Protein AF-T1IBX6-F1 (afdb_monomer_lite)

Radius of gyration: 20.31 Å; chains: 1; bounding box: 29×35×82 Å

Sequence (149 aa):
MRNIVPNFVLLLQSNVPNMRATICQGLAKLLLASHINSPLVLANLILIWFSPITEKEPLVRQPLGVFFSIFSRKRPGASEIIVNAVVPALKGLDEMSEDEMYFDINPGSVAKLLVSLIRHDIAETPTERFRTCSTHVKDDVPILNDPIV

InterPro domains:
  IPR016024 Armadillo-type fold [SSF48371] (3-93)
  IPR025977 Nuclear condensin complex subunit 3, C-terminal domain [PF12719] (4-134)
  IPR027165 Condensin complex subunit 3 [PTHR14418] (11-124)

Secondary structure (DSSP, 8-state):
----HHHHHHGGG-S-HHHHHHHHHHHHHHHHTTS---HHHHHHHHHHHH-GGGTT-HHHHHHHHHHHHHHHHHSTTHHHHHHHHHHHHHHHHHS--TTSTTTT--HHHHHHHHHHHHHHHHS--TTTTTGGG-SS-------------

Organism: Rhodnius prolixus (NCBI:txid13249)

Foldseek 3Di:
DPDCVVVLLVQCQPPDLVSVLVSLLVLLVCLLVVVDLALLSVLSLLLSLQFPVCPPPCSSNVSSVVSLVCRLPRHPPSLVSLVVNLVNNVVVQVPDDCPGRRNPGDVVVSVVSSVVSNVVNVVDDPPPVPPVVPPPDDDDDDDPDDDDD

pLDDT: mean 79.59, std 18.47, range [38.22, 95.81]

Structure (mmCIF, N/CA/C/O backbone):
data_AF-T1IBX6-F1
#
_entry.id   AF-T1IBX6-F1
#
loop_
_atom_site.group_PDB
_atom_site.id
_atom_site.type_symbol
_atom_site.label_atom_id
_atom_site.label_alt_id
_atom_site.label_comp_id
_atom_site.label_asym_id
_atom_site.label_entity_id
_atom_site.label_seq_id
_atom_site.pdbx_PDB_ins_code
_atom_site.Cartn_x
_atom_site.Cartn_y
_atom_site.Cartn_z
_atom_site.occupancy
_atom_site.B_iso_or_equiv
_atom_site.auth_seq_id
_atom_site.auth_comp_id
_atom_site.auth_asym_id
_atom_site.auth_atom_id
_atom_site.pdbx_PDB_model_num
ATOM 1 N N . MET A 1 1 ? -13.224 19.372 -6.505 1.00 44.69 1 MET A N 1
ATOM 2 C CA . MET A 1 1 ? -11.745 19.348 -6.414 1.00 44.69 1 MET A CA 1
ATOM 3 C C . MET A 1 1 ? -11.265 18.100 -7.138 1.00 44.69 1 MET A C 1
ATOM 5 O O . MET A 1 1 ? -11.809 17.038 -6.868 1.00 44.69 1 MET A O 1
ATOM 9 N N . ARG A 1 2 ? -10.363 18.209 -8.123 1.00 51.22 2 ARG A N 1
ATOM 10 C CA . ARG A 1 2 ? -9.871 17.036 -8.872 1.00 51.22 2 ARG A CA 1
ATOM 11 C C . ARG A 1 2 ? -9.154 16.090 -7.900 1.00 51.22 2 ARG A C 1
ATOM 13 O O . ARG A 1 2 ? -8.221 16.515 -7.226 1.00 51.22 2 ARG A O 1
ATOM 20 N N . ASN A 1 3 ? -9.598 14.834 -7.814 1.00 66.81 3 ASN A N 1
ATOM 21 C CA . ASN A 1 3 ? -8.914 13.797 -7.042 1.00 66.81 3 ASN A CA 1
ATOM 22 C C . ASN A 1 3 ? -7.538 13.550 -7.675 1.00 66.81 3 ASN A C 1
ATOM 24 O O . ASN A 1 3 ? -7.440 12.972 -8.753 1.00 66.81 3 ASN A O 1
ATOM 28 N N . ILE A 1 4 ? -6.475 14.028 -7.027 1.00 82.31 4 ILE A N 1
ATOM 29 C CA . ILE A 1 4 ? -5.094 13.856 -7.503 1.00 82.31 4 ILE A CA 1
ATOM 30 C C . ILE A 1 4 ? -4.543 12.461 -7.177 1.00 82.31 4 ILE A C 1
ATOM 32 O O . ILE A 1 4 ? -3.660 11.965 -7.866 1.00 82.31 4 ILE A O 1
ATOM 36 N N . VAL A 1 5 ? -5.115 11.799 -6.166 1.00 80.94 5 VAL A N 1
ATOM 37 C CA . VAL A 1 5 ? -4.670 10.494 -5.656 1.00 80.94 5 VAL A CA 1
ATOM 38 C C . VAL A 1 5 ? -4.598 9.414 -6.747 1.00 80.94 5 VAL A C 1
ATOM 40 O O . VAL A 1 5 ? -3.553 8.775 -6.839 1.00 80.94 5 VAL A O 1
ATOM 43 N N . PRO A 1 6 ? -5.603 9.237 -7.630 1.00 83.25 6 PRO A N 1
ATOM 44 C CA . PRO A 1 6 ? -5.510 8.266 -8.720 1.00 83.25 6 PRO A CA 1
ATOM 45 C C . PRO A 1 6 ? -4.342 8.532 -9.678 1.00 83.25 6 PRO A C 1
ATOM 47 O O . PRO A 1 6 ? -3.694 7.590 -10.114 1.00 83.25 6 PRO A O 1
ATOM 50 N N . ASN A 1 7 ? -4.007 9.800 -9.951 1.00 84.38 7 ASN A N 1
ATOM 51 C CA . ASN A 1 7 ? -2.863 10.134 -10.809 1.00 84.38 7 ASN A CA 1
ATOM 52 C C . ASN A 1 7 ? -1.539 9.694 -10.176 1.00 84.38 7 ASN A C 1
ATOM 54 O O . ASN A 1 7 ? -0.664 9.184 -10.866 1.00 84.38 7 ASN A O 1
ATOM 58 N N . PHE A 1 8 ? -1.397 9.841 -8.855 1.00 85.50 8 PHE A N 1
ATOM 59 C CA . PHE A 1 8 ? -0.214 9.341 -8.155 1.00 85.50 8 PHE A CA 1
ATOM 60 C C . PHE A 1 8 ? -0.142 7.814 -8.137 1.00 85.50 8 PHE A C 1
ATOM 62 O O . PHE A 1 8 ? 0.954 7.270 -8.219 1.00 85.50 8 PHE A O 1
ATOM 69 N N . VAL A 1 9 ? -1.282 7.122 -8.070 1.00 85.25 9 VAL A N 1
ATOM 70 C CA . VAL A 1 9 ? -1.315 5.656 -8.170 1.00 85.25 9 VAL A CA 1
ATOM 71 C C . VAL A 1 9 ? -0.821 5.194 -9.545 1.00 85.25 9 VAL A C 1
ATOM 73 O O . VAL A 1 9 ? -0.000 4.286 -9.600 1.00 85.25 9 VAL A O 1
ATOM 76 N N . LEU A 1 10 ? -1.197 5.872 -10.636 1.00 85.75 10 LEU A N 1
ATOM 77 C CA . LEU A 1 10 ? -0.672 5.569 -11.979 1.00 85.75 10 LEU A CA 1
ATOM 78 C C . LEU A 1 10 ? 0.857 5.719 -12.060 1.00 85.75 10 LEU A C 1
ATOM 80 O O . LEU A 1 10 ? 1.535 4.934 -12.718 1.00 85.75 10 LEU A O 1
ATOM 84 N N . LEU A 1 11 ? 1.430 6.691 -11.346 1.00 87.25 11 LEU A N 1
ATOM 85 C CA . LEU A 1 11 ? 2.882 6.888 -11.315 1.00 87.25 11 LEU A CA 1
ATOM 86 C C . LEU A 1 11 ? 3.638 5.779 -10.561 1.00 87.25 11 LEU A C 1
ATOM 88 O O . LEU A 1 11 ? 4.857 5.686 -10.710 1.00 87.25 11 LEU A O 1
ATOM 92 N N . LEU A 1 12 ? 2.959 4.912 -9.798 1.00 86.25 12 LEU A N 1
ATOM 93 C CA . LEU A 1 12 ? 3.589 3.721 -9.210 1.00 86.25 12 LEU A CA 1
ATOM 94 C C . LEU A 1 12 ? 4.034 2.720 -10.286 1.00 86.25 12 LEU A C 1
ATOM 96 O O . LEU A 1 12 ? 5.032 2.031 -10.090 1.00 86.25 12 LEU A O 1
ATOM 100 N N . GLN A 1 13 ? 3.357 2.701 -11.436 1.00 83.31 13 GLN A N 1
ATOM 101 C CA . GLN A 1 13 ? 3.686 1.863 -12.596 1.00 83.31 13 GLN A CA 1
ATOM 102 C C . GLN A 1 13 ? 4.691 2.535 -13.551 1.00 83.31 13 GLN A C 1
ATOM 104 O O . GLN A 1 13 ? 4.950 2.047 -14.646 1.00 83.31 13 GLN A O 1
ATOM 109 N N . SER A 1 14 ? 5.274 3.673 -13.160 1.00 86.25 14 SER A N 1
ATOM 110 C CA . SER A 1 14 ? 6.287 4.381 -13.949 1.00 86.25 14 SER A CA 1
ATOM 111 C C . SER A 1 14 ? 7.476 3.484 -14.289 1.00 86.25 14 SER A C 1
ATOM 113 O O . SER A 1 14 ? 8.052 2.891 -13.387 1.00 86.25 14 SER A O 1
ATOM 115 N N . ASN A 1 15 ? 7.957 3.511 -15.535 1.00 83.88 15 ASN A N 1
ATOM 116 C CA . ASN A 1 15 ? 9.186 2.815 -15.953 1.00 83.88 15 ASN A CA 1
ATOM 117 C C . ASN A 1 15 ? 10.482 3.439 -15.405 1.00 83.88 15 ASN A C 1
ATOM 119 O O . ASN A 1 15 ? 11.552 2.855 -15.547 1.00 83.88 15 ASN A O 1
ATOM 123 N N . VAL A 1 16 ? 10.408 4.614 -14.773 1.00 89.50 16 VAL A N 1
ATOM 124 C CA . VAL A 1 16 ? 11.554 5.298 -14.158 1.00 89.50 16 VAL A CA 1
ATOM 125 C C . VAL A 1 16 ? 11.653 4.911 -12.671 1.00 89.50 16 VAL A C 1
ATOM 127 O O . VAL A 1 16 ? 10.808 5.367 -11.889 1.00 89.50 16 VAL A O 1
ATOM 130 N N . PRO A 1 17 ? 12.680 4.142 -12.242 1.00 89.12 17 PRO A N 1
ATOM 131 C CA . PRO A 1 17 ? 12.813 3.647 -10.865 1.00 89.12 17 PRO A CA 1
ATOM 132 C C . PRO A 1 17 ? 12.813 4.744 -9.802 1.00 89.12 17 PRO A C 1
ATOM 134 O O . PRO A 1 17 ? 12.113 4.648 -8.797 1.00 89.12 17 PRO A O 1
ATOM 137 N N . ASN A 1 18 ? 13.549 5.834 -10.043 1.00 90.81 18 ASN A N 1
ATOM 138 C CA . ASN A 1 18 ? 13.629 6.951 -9.101 1.00 90.81 18 ASN A CA 1
ATOM 139 C C . ASN A 1 18 ? 12.263 7.614 -8.891 1.00 90.81 18 ASN A C 1
ATOM 141 O O . ASN A 1 18 ? 11.885 7.885 -7.757 1.00 90.81 18 ASN A O 1
ATOM 145 N N . MET A 1 19 ? 11.495 7.818 -9.968 1.00 92.44 19 MET A N 1
ATOM 146 C CA . MET A 1 19 ? 10.151 8.393 -9.880 1.00 92.44 19 MET A CA 1
ATOM 147 C C . MET A 1 19 ? 9.214 7.471 -9.100 1.00 92.44 19 MET A C 1
ATOM 149 O O . MET A 1 19 ? 8.552 7.918 -8.164 1.00 92.44 19 MET A O 1
ATOM 153 N N . ARG A 1 20 ? 9.220 6.173 -9.423 1.00 92.25 20 ARG A N 1
ATOM 154 C CA . ARG A 1 20 ? 8.449 5.158 -8.700 1.00 92.25 20 ARG A CA 1
ATOM 155 C C . ARG A 1 20 ? 8.789 5.154 -7.207 1.00 92.25 20 ARG A C 1
ATOM 157 O O . ARG A 1 20 ? 7.881 5.206 -6.380 1.00 92.25 20 ARG A O 1
ATOM 164 N N . ALA A 1 21 ? 10.074 5.170 -6.852 1.00 93.88 21 ALA A N 1
ATOM 165 C CA . ALA A 1 21 ? 10.524 5.218 -5.463 1.00 93.88 21 ALA A CA 1
ATOM 166 C C . ALA A 1 21 ? 10.062 6.493 -4.741 1.00 93.88 21 ALA A C 1
ATOM 168 O O . ALA A 1 21 ? 9.520 6.410 -3.637 1.00 93.88 21 ALA A O 1
ATOM 169 N N . THR A 1 22 ? 10.213 7.665 -5.364 1.00 95.12 22 THR A N 1
ATOM 170 C CA . THR A 1 22 ? 9.762 8.939 -4.787 1.00 95.12 22 THR A CA 1
ATOM 171 C C . THR A 1 22 ? 8.255 8.948 -4.540 1.00 95.12 22 THR A C 1
ATOM 173 O O . THR A 1 22 ? 7.824 9.313 -3.445 1.00 95.12 22 THR A O 1
ATOM 176 N N . ILE A 1 23 ? 7.452 8.513 -5.515 1.00 94.38 23 ILE A N 1
ATOM 177 C CA . ILE A 1 23 ? 5.990 8.471 -5.380 1.00 94.38 23 ILE A CA 1
ATOM 178 C C . ILE A 1 23 ? 5.569 7.462 -4.316 1.00 94.38 23 ILE A C 1
ATOM 180 O O . ILE A 1 23 ? 4.766 7.791 -3.444 1.00 94.38 23 ILE A O 1
ATOM 184 N N . CYS A 1 24 ? 6.157 6.269 -4.329 1.00 94.69 24 CYS A N 1
ATOM 185 C CA . CYS A 1 24 ? 5.910 5.228 -3.341 1.00 94.69 24 CYS A CA 1
ATOM 186 C C . CYS A 1 24 ? 6.160 5.728 -1.909 1.00 94.69 24 CYS A C 1
ATOM 188 O O . CYS A 1 24 ? 5.293 5.626 -1.038 1.00 94.69 24 CYS A O 1
ATOM 190 N N . GLN A 1 25 ? 7.326 6.329 -1.666 1.00 95.44 25 GLN A N 1
ATOM 191 C CA . GLN A 1 25 ? 7.667 6.889 -0.359 1.00 95.44 25 GLN A CA 1
ATOM 192 C C . GLN A 1 25 ? 6.771 8.077 0.013 1.00 95.44 25 GLN A C 1
ATOM 194 O O . GLN A 1 25 ? 6.404 8.223 1.180 1.00 95.44 25 GLN A O 1
ATOM 199 N N . GLY A 1 26 ? 6.419 8.926 -0.955 1.00 95.19 26 GLY A N 1
ATOM 200 C CA . GLY A 1 26 ? 5.515 10.057 -0.754 1.00 95.19 26 GLY A CA 1
ATOM 201 C C . GLY A 1 26 ? 4.124 9.605 -0.314 1.00 95.19 26 GLY A C 1
ATOM 202 O O . GLY A 1 26 ? 3.627 10.065 0.712 1.00 95.19 26 GLY A O 1
ATOM 203 N N . LEU A 1 27 ? 3.529 8.648 -1.028 1.00 95.44 27 LEU A N 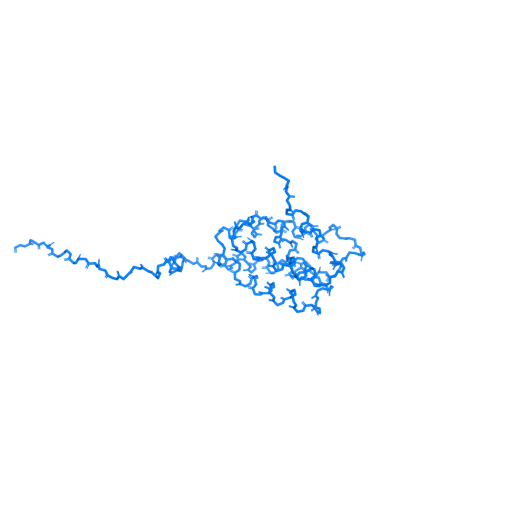1
ATOM 204 C CA . LEU A 1 27 ? 2.218 8.086 -0.700 1.00 95.44 27 LEU A CA 1
ATOM 205 C C . LEU A 1 27 ? 2.218 7.385 0.662 1.00 95.44 27 LEU A C 1
ATOM 207 O O . LEU A 1 27 ? 1.299 7.605 1.450 1.00 95.44 27 LEU A O 1
ATOM 211 N N . ALA A 1 28 ? 3.264 6.616 0.979 1.00 95.81 28 ALA A N 1
ATOM 212 C CA . ALA A 1 28 ? 3.413 5.981 2.289 1.00 95.81 28 ALA A CA 1
ATOM 213 C C . ALA A 1 28 ? 3.452 7.019 3.425 1.00 95.81 28 ALA A C 1
ATOM 215 O O . ALA A 1 28 ? 2.750 6.884 4.428 1.00 95.81 28 ALA A O 1
ATOM 216 N N . LYS A 1 29 ? 4.221 8.103 3.254 1.00 95.44 29 LYS A N 1
ATOM 217 C CA . LYS A 1 29 ? 4.295 9.198 4.235 1.00 95.44 29 LYS A CA 1
ATOM 218 C C . LYS A 1 29 ? 2.967 9.942 4.368 1.00 95.44 29 LYS A C 1
ATOM 220 O O . LYS A 1 29 ? 2.567 10.245 5.486 1.00 95.44 29 LYS A O 1
ATOM 225 N N . LEU A 1 30 ? 2.270 10.207 3.263 1.00 95.06 30 LEU A N 1
ATOM 226 C CA . LEU A 1 30 ? 0.969 10.886 3.274 1.00 95.06 30 LEU A CA 1
ATOM 227 C C . LEU A 1 30 ? -0.119 10.047 3.956 1.00 95.06 30 LEU A C 1
ATOM 229 O O . LEU A 1 30 ? -0.919 10.598 4.715 1.00 95.06 30 LEU A O 1
ATOM 233 N N . LEU A 1 31 ? -0.121 8.729 3.727 1.00 94.25 31 LEU A N 1
ATOM 234 C CA . LEU A 1 31 ? -0.980 7.785 4.444 1.00 94.25 31 LEU A CA 1
ATOM 235 C C . LEU A 1 31 ? -0.662 7.778 5.940 1.00 94.25 31 LEU A C 1
ATOM 237 O O . LEU A 1 31 ? -1.574 7.894 6.754 1.00 94.25 31 LEU A O 1
ATOM 241 N N . LEU A 1 32 ? 0.621 7.679 6.306 1.00 93.69 32 LEU A N 1
ATOM 242 C CA . LEU A 1 32 ? 1.066 7.646 7.703 1.00 93.69 32 LEU A CA 1
ATOM 243 C C . LEU A 1 32 ? 0.741 8.950 8.449 1.00 93.69 32 LEU A C 1
ATOM 245 O O . LEU A 1 32 ? 0.337 8.913 9.608 1.00 93.69 32 LEU A O 1
ATOM 249 N N . ALA A 1 33 ? 0.875 10.093 7.775 1.00 93.12 33 ALA A N 1
ATOM 250 C CA . ALA A 1 33 ? 0.582 11.419 8.312 1.00 93.12 33 ALA A CA 1
ATOM 251 C C . ALA A 1 33 ? -0.915 11.775 8.301 1.00 93.12 33 ALA A C 1
ATOM 253 O O . ALA A 1 33 ? -1.279 12.861 8.739 1.00 93.12 33 ALA A O 1
ATOM 254 N N . SER A 1 34 ? -1.803 10.878 7.856 1.00 91.62 34 SER A N 1
ATOM 255 C CA . SER A 1 34 ? -3.260 11.105 7.827 1.00 91.62 34 SER A CA 1
ATOM 256 C C . SER A 1 34 ? -3.752 12.137 6.807 1.00 91.62 34 SER A C 1
ATOM 258 O O . SER A 1 34 ? -4.913 12.536 6.859 1.00 91.62 34 SER A O 1
ATOM 260 N N . HIS A 1 35 ? -2.905 12.553 5.862 1.00 91.69 35 HIS A N 1
ATOM 261 C CA . HIS A 1 35 ? -3.286 13.494 4.802 1.00 91.69 35 HIS A CA 1
ATOM 262 C C . HIS A 1 35 ? -4.059 12.822 3.660 1.00 91.69 35 HIS A C 1
ATOM 264 O O . HIS A 1 35 ? -4.808 13.488 2.947 1.00 91.69 35 HIS A O 1
ATOM 270 N N . ILE A 1 36 ? -3.888 11.509 3.481 1.00 91.69 36 ILE A N 1
ATOM 271 C CA . ILE A 1 36 ? -4.660 10.691 2.542 1.00 91.69 36 ILE A CA 1
ATOM 272 C C . ILE A 1 36 ? -5.215 9.493 3.310 1.00 91.69 36 ILE A C 1
ATOM 274 O O . ILE A 1 36 ? -4.469 8.815 4.006 1.00 91.69 36 ILE A O 1
ATOM 278 N N . ASN A 1 37 ? -6.507 9.205 3.137 1.00 91.31 37 ASN A N 1
ATOM 279 C CA . ASN A 1 37 ? -7.205 8.075 3.764 1.00 91.31 37 ASN A CA 1
ATOM 280 C C . ASN A 1 37 ? -7.775 7.154 2.687 1.00 91.31 37 ASN A C 1
ATOM 282 O O . ASN A 1 37 ? -8.984 6.997 2.561 1.00 91.31 37 ASN A O 1
ATOM 286 N N . SER A 1 38 ? -6.899 6.621 1.835 1.00 92.25 38 SER A N 1
ATOM 287 C CA . SER A 1 38 ? -7.309 5.815 0.687 1.00 92.25 38 SER A CA 1
ATOM 288 C C . SER A 1 38 ? -6.873 4.360 0.865 1.00 92.25 38 SER A C 1
ATOM 290 O O . SER A 1 38 ? -5.676 4.074 0.761 1.00 92.25 38 SER A O 1
ATOM 292 N N . PRO A 1 39 ? -7.824 3.429 1.071 1.00 93.12 39 PRO A N 1
ATOM 293 C CA . PRO A 1 39 ? -7.535 1.997 1.086 1.00 93.12 39 PRO A CA 1
ATOM 294 C C . PRO A 1 39 ? -6.942 1.512 -0.241 1.00 93.12 39 PRO A C 1
ATOM 296 O O . PRO A 1 39 ? -6.076 0.644 -0.257 1.00 93.12 39 PRO A O 1
ATOM 299 N N . LEU A 1 40 ? -7.340 2.137 -1.356 1.00 91.62 40 LEU A N 1
ATOM 300 C CA . LEU A 1 40 ? -6.803 1.844 -2.683 1.00 91.62 40 LEU A CA 1
ATOM 301 C C . LEU A 1 40 ? -5.305 2.155 -2.776 1.00 91.62 40 LEU A C 1
ATOM 303 O O . LEU A 1 40 ? -4.551 1.375 -3.352 1.00 91.62 40 LEU A O 1
ATOM 307 N N . VAL A 1 41 ? -4.854 3.270 -2.193 1.00 93.62 41 VAL A N 1
ATOM 308 C CA . VAL A 1 41 ? -3.421 3.598 -2.155 1.00 93.62 41 VAL A CA 1
ATOM 309 C C . VAL A 1 41 ? -2.665 2.554 -1.341 1.00 93.62 41 VAL A C 1
ATOM 311 O O . VAL A 1 41 ? -1.635 2.073 -1.800 1.00 93.62 41 VAL A O 1
ATOM 314 N N . LEU A 1 42 ? -3.184 2.160 -0.173 1.00 94.69 42 LEU A N 1
ATOM 315 C CA . LEU A 1 42 ? -2.552 1.124 0.645 1.00 94.69 42 LEU A CA 1
ATOM 316 C C . LEU A 1 42 ? -2.457 -0.211 -0.109 1.00 94.69 42 LEU A C 1
ATOM 318 O O . LEU A 1 42 ? -1.389 -0.818 -0.121 1.00 94.69 42 LEU A O 1
ATOM 322 N N . ALA A 1 43 ? -3.532 -0.630 -0.779 1.00 93.50 43 ALA A N 1
ATOM 323 C CA . ALA A 1 43 ? -3.543 -1.833 -1.607 1.00 93.50 43 ALA A CA 1
ATOM 324 C C . ALA A 1 43 ? -2.450 -1.786 -2.688 1.00 93.50 43 ALA A C 1
ATOM 326 O O . ALA A 1 43 ? -1.636 -2.700 -2.780 1.00 93.50 43 ALA A O 1
ATOM 327 N N . ASN A 1 44 ? -2.351 -0.684 -3.435 1.00 92.56 44 ASN A N 1
ATOM 328 C CA . ASN A 1 44 ? -1.322 -0.517 -4.466 1.00 92.56 44 ASN A CA 1
ATOM 329 C C . ASN A 1 44 ? 0.104 -0.499 -3.891 1.00 92.56 44 ASN A C 1
ATOM 331 O O . AS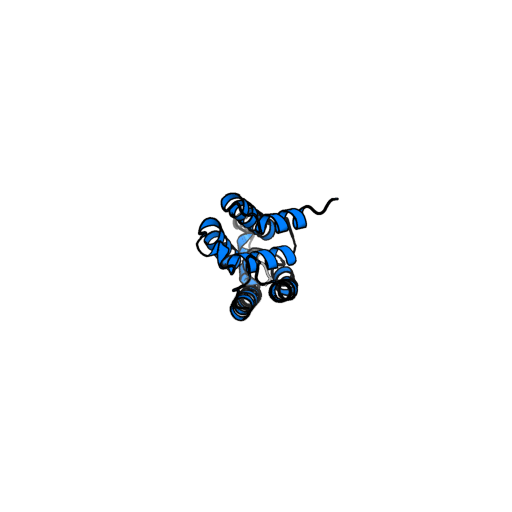N A 1 44 ? 1.011 -1.064 -4.500 1.00 92.56 44 ASN A O 1
ATOM 335 N N . LEU A 1 45 ? 0.312 0.098 -2.709 1.00 94.75 45 LEU A N 1
ATOM 336 C CA . LEU A 1 45 ? 1.602 0.054 -2.010 1.00 94.75 45 LEU A CA 1
ATOM 337 C C . LEU A 1 45 ? 1.977 -1.368 -1.561 1.00 94.75 45 LEU A C 1
ATOM 339 O O . LEU A 1 45 ? 3.153 -1.721 -1.555 1.00 94.75 45 LEU A O 1
ATOM 343 N N . ILE A 1 46 ? 1.002 -2.198 -1.193 1.00 93.94 46 ILE A N 1
ATOM 344 C CA . ILE A 1 46 ? 1.250 -3.609 -0.870 1.00 93.94 46 ILE A CA 1
ATOM 345 C C . ILE A 1 46 ? 1.634 -4.376 -2.140 1.00 93.94 46 ILE A C 1
ATOM 347 O O . ILE A 1 46 ? 2.639 -5.084 -2.146 1.00 93.94 46 ILE A O 1
ATOM 351 N N . LEU A 1 47 ? 0.888 -4.191 -3.231 1.00 91.81 47 LEU A N 1
ATOM 352 C CA . LEU A 1 47 ? 1.149 -4.872 -4.503 1.00 91.81 47 LEU A CA 1
ATOM 353 C C . LEU A 1 47 ? 2.526 -4.513 -5.074 1.00 91.81 47 LEU A C 1
ATOM 355 O O . LEU A 1 47 ? 3.303 -5.398 -5.426 1.00 91.81 47 LEU A O 1
ATOM 359 N N . ILE A 1 48 ? 2.893 -3.230 -5.085 1.00 91.88 48 ILE A N 1
ATOM 360 C CA . ILE A 1 48 ? 4.227 -2.802 -5.532 1.00 91.88 48 ILE A CA 1
ATOM 361 C C . ILE A 1 48 ? 5.348 -3.320 -4.627 1.00 91.88 48 ILE A C 1
ATOM 363 O O . ILE A 1 48 ? 6.458 -3.522 -5.108 1.00 91.88 48 ILE A O 1
ATOM 367 N N . TRP A 1 49 ? 5.084 -3.565 -3.341 1.00 93.31 49 TRP A N 1
ATOM 368 C CA . TRP A 1 49 ? 6.074 -4.152 -2.440 1.00 93.31 49 TRP A CA 1
ATOM 369 C C . TRP A 1 49 ? 6.308 -5.636 -2.701 1.00 93.31 49 TRP A C 1
ATOM 371 O O . TRP A 1 49 ? 7.417 -6.109 -2.484 1.00 93.31 49 TRP A O 1
ATOM 381 N N . PHE A 1 50 ? 5.295 -6.366 -3.165 1.00 91.50 50 PHE A N 1
ATOM 382 C CA . PHE A 1 50 ? 5.447 -7.769 -3.548 1.00 91.50 50 PHE A CA 1
ATOM 383 C C . PHE A 1 50 ? 5.889 -7.961 -5.003 1.00 91.50 50 PHE A C 1
ATOM 385 O O . PHE A 1 50 ? 6.425 -9.017 -5.320 1.00 91.50 50 PHE A O 1
ATOM 392 N N . SER A 1 51 ? 5.720 -6.950 -5.859 1.00 89.25 51 SER A N 1
ATOM 393 C CA . SER A 1 51 ? 6.079 -7.002 -7.281 1.00 89.25 51 SER A CA 1
ATOM 394 C C . SER A 1 51 ? 7.529 -7.458 -7.520 1.00 89.25 51 SER A C 1
ATOM 396 O O . SER A 1 51 ? 8.451 -6.915 -6.894 1.00 89.25 51 SER A O 1
ATOM 398 N N . PRO A 1 52 ? 7.769 -8.381 -8.472 1.00 87.12 52 PRO A N 1
ATOM 399 C CA . PRO A 1 52 ? 9.121 -8.809 -8.839 1.00 87.12 52 PRO A CA 1
ATOM 400 C C . PRO A 1 52 ? 9.957 -7.660 -9.423 1.00 87.12 52 PRO A C 1
ATOM 402 O O . PRO A 1 52 ? 11.165 -7.597 -9.204 1.00 87.12 52 PRO A O 1
ATOM 405 N N . ILE A 1 53 ? 9.325 -6.683 -10.088 1.00 86.75 53 ILE A N 1
ATOM 406 C CA . ILE A 1 53 ? 10.023 -5.525 -10.673 1.00 86.75 53 ILE A CA 1
ATOM 407 C C . ILE A 1 53 ? 10.738 -4.704 -9.596 1.00 86.75 53 ILE A C 1
ATOM 409 O O . ILE A 1 53 ? 11.842 -4.208 -9.818 1.00 86.75 53 ILE A O 1
ATOM 413 N N . THR A 1 54 ? 10.140 -4.580 -8.410 1.00 89.44 54 THR A N 1
ATOM 414 C CA . THR A 1 54 ? 10.719 -3.792 -7.315 1.00 89.44 54 THR A CA 1
ATOM 415 C C . THR A 1 54 ? 11.617 -4.606 -6.394 1.00 89.44 54 THR A C 1
ATOM 417 O O . THR A 1 54 ? 12.181 -4.045 -5.458 1.00 89.44 54 THR A O 1
ATOM 420 N N . GLU A 1 55 ? 11.773 -5.914 -6.616 1.00 87.00 55 GLU A N 1
ATOM 421 C CA . GLU A 1 55 ? 12.553 -6.792 -5.734 1.00 87.00 55 GLU A CA 1
ATOM 422 C C . GLU A 1 55 ? 13.994 -6.310 -5.554 1.00 87.00 55 GLU A C 1
ATOM 424 O O . GLU A 1 55 ? 14.520 -6.289 -4.441 1.00 87.00 55 GLU A O 1
ATOM 429 N N . LYS A 1 56 ? 14.598 -5.827 -6.641 1.00 87.06 56 LYS A N 1
ATOM 430 C CA . LYS A 1 56 ? 15.973 -5.310 -6.663 1.00 87.06 56 LYS A CA 1
ATOM 431 C C . LYS A 1 56 ? 16.059 -3.809 -6.374 1.00 87.06 56 LYS A C 1
ATOM 433 O O . LYS A 1 56 ? 17.128 -3.221 -6.512 1.00 87.06 56 LYS A O 1
ATOM 438 N N . GLU A 1 57 ? 14.955 -3.179 -5.970 1.00 91.94 57 GLU A N 1
ATOM 439 C CA . GLU A 1 57 ? 14.866 -1.737 -5.733 1.00 91.94 57 GLU A CA 1
ATOM 440 C C . GLU A 1 57 ? 14.820 -1.425 -4.232 1.00 91.94 57 GLU A C 1
ATOM 442 O O . GLU A 1 57 ? 13.737 -1.285 -3.648 1.00 91.94 57 GLU A O 1
ATOM 447 N N . PRO A 1 58 ? 15.981 -1.258 -3.565 1.00 92.94 58 PRO A N 1
ATOM 448 C CA . PRO A 1 58 ? 16.020 -1.019 -2.122 1.00 92.94 58 PRO A CA 1
ATOM 449 C C . PRO A 1 58 ? 15.284 0.265 -1.722 1.00 92.94 58 PRO A C 1
ATOM 451 O O . PRO A 1 58 ? 14.677 0.313 -0.654 1.00 92.94 58 PRO A O 1
ATOM 454 N N . LEU A 1 59 ? 15.259 1.269 -2.609 1.00 93.38 59 LEU A N 1
ATOM 455 C CA . LEU A 1 59 ? 14.553 2.541 -2.416 1.00 93.38 59 LEU A CA 1
ATOM 456 C C . LEU A 1 59 ? 13.022 2.399 -2.356 1.00 93.38 59 LEU A C 1
ATOM 458 O O . LEU A 1 59 ? 12.346 3.329 -1.914 1.00 93.38 59 LEU A O 1
ATOM 462 N N . VAL A 1 60 ? 12.474 1.257 -2.780 1.00 93.88 60 VAL A N 1
ATOM 463 C CA . VAL A 1 60 ? 11.056 0.901 -2.631 1.00 93.88 60 VAL A CA 1
ATOM 464 C C . VAL A 1 60 ? 10.890 -0.093 -1.484 1.00 93.88 60 VAL A C 1
ATOM 466 O O . VAL A 1 60 ? 10.111 0.147 -0.559 1.00 93.88 60 VAL A O 1
ATOM 469 N N . ARG A 1 61 ? 11.658 -1.191 -1.503 1.00 94.31 61 ARG A N 1
ATOM 470 C CA . ARG A 1 61 ? 11.483 -2.321 -0.576 1.00 94.31 61 ARG A CA 1
ATOM 471 C C . ARG A 1 61 ? 11.748 -1.958 0.882 1.00 94.31 61 ARG A C 1
ATOM 473 O O . ARG A 1 61 ? 10.946 -2.331 1.740 1.00 94.31 61 ARG A O 1
ATOM 480 N N . GLN A 1 62 ? 12.832 -1.232 1.170 1.00 95.00 62 GLN A N 1
ATOM 481 C CA . GLN A 1 62 ? 13.199 -0.908 2.552 1.00 95.00 62 GLN A CA 1
ATOM 482 C C . GLN A 1 62 ? 12.233 0.110 3.179 1.00 95.00 62 GLN A C 1
ATOM 484 O O . GLN A 1 62 ? 11.702 -0.183 4.253 1.00 95.00 62 GLN A O 1
ATOM 489 N N . PRO A 1 63 ? 11.918 1.259 2.538 1.00 95.50 63 PRO A N 1
ATOM 490 C CA . PRO A 1 63 ? 10.998 2.225 3.133 1.00 95.50 63 PRO A CA 1
ATOM 491 C C . PRO A 1 63 ? 9.586 1.670 3.310 1.00 95.50 63 PRO A C 1
ATOM 493 O O . PRO A 1 63 ? 8.952 1.959 4.322 1.00 95.50 63 PRO A O 1
ATOM 496 N N . LEU A 1 64 ? 9.099 0.852 2.369 1.00 95.81 64 LEU A N 1
ATOM 497 C CA . LEU A 1 64 ? 7.793 0.213 2.514 1.00 95.81 64 LEU A CA 1
ATOM 498 C C . LEU A 1 64 ? 7.770 -0.856 3.603 1.00 95.81 64 LEU A C 1
ATOM 500 O O . LEU A 1 64 ? 6.807 -0.912 4.360 1.00 95.81 64 LEU A O 1
ATOM 504 N N . GLY A 1 65 ? 8.831 -1.654 3.745 1.00 94.75 65 GLY A N 1
ATOM 505 C CA . GLY A 1 65 ? 8.933 -2.610 4.851 1.00 94.75 65 GLY A CA 1
ATOM 506 C C . GLY A 1 65 ? 8.861 -1.918 6.217 1.00 94.75 65 GLY A C 1
ATOM 507 O O . GLY A 1 65 ? 8.125 -2.354 7.102 1.00 94.75 65 GLY A O 1
ATOM 508 N N . VAL A 1 66 ? 9.559 -0.786 6.368 1.00 95.19 66 VAL A N 1
ATOM 509 C CA . VAL A 1 66 ? 9.470 0.052 7.576 1.00 95.19 66 VAL A CA 1
ATOM 510 C C . VAL A 1 66 ? 8.079 0.664 7.730 1.00 95.19 66 VAL A C 1
ATOM 512 O O . VAL A 1 66 ? 7.544 0.691 8.832 1.00 95.19 66 VAL A O 1
ATOM 515 N N . PHE A 1 67 ? 7.472 1.143 6.645 1.00 95.75 67 PHE A N 1
ATOM 516 C CA . PHE A 1 67 ? 6.113 1.678 6.674 1.00 95.75 67 PHE A CA 1
ATOM 517 C C . PHE A 1 67 ? 5.105 0.632 7.163 1.00 95.75 67 PHE A C 1
ATOM 519 O O . PHE A 1 67 ? 4.372 0.909 8.109 1.00 95.75 67 PHE A O 1
ATOM 526 N N . PHE A 1 68 ? 5.098 -0.577 6.598 1.00 94.81 68 PHE A N 1
ATOM 527 C CA . PHE A 1 68 ? 4.163 -1.628 7.000 1.00 94.81 68 PHE A CA 1
ATOM 528 C C . PHE A 1 68 ? 4.359 -2.064 8.454 1.00 94.81 68 PHE A C 1
ATOM 530 O O . PHE A 1 68 ? 3.373 -2.310 9.141 1.00 94.81 68 PHE A O 1
ATOM 537 N N . SER A 1 69 ? 5.593 -2.083 8.968 1.00 92.44 69 SER A N 1
ATOM 538 C CA . SER A 1 69 ? 5.835 -2.456 10.370 1.00 92.44 69 SER A CA 1
ATOM 539 C C . SER A 1 69 ? 5.337 -1.423 11.387 1.00 92.44 69 SER A C 1
ATOM 541 O O . SER A 1 69 ? 5.147 -1.761 12.555 1.00 92.44 69 SER A O 1
ATOM 543 N N . ILE A 1 70 ? 5.113 -0.169 10.974 1.00 91.38 70 ILE A N 1
ATOM 544 C CA . ILE A 1 70 ? 4.675 0.910 11.875 1.00 91.38 70 ILE A CA 1
ATOM 545 C C . ILE A 1 70 ? 3.281 1.460 11.563 1.00 91.38 70 ILE A C 1
ATOM 547 O O . ILE A 1 70 ? 2.748 2.188 12.400 1.00 91.38 70 ILE A O 1
ATOM 551 N N . PHE A 1 71 ? 2.708 1.171 10.391 1.00 92.31 71 PHE A N 1
ATOM 552 C CA . PHE A 1 71 ? 1.489 1.820 9.902 1.00 92.31 71 PHE A CA 1
ATOM 553 C C . PHE A 1 71 ? 0.289 1.584 10.819 1.00 92.31 71 PHE A C 1
ATOM 555 O O . PHE A 1 71 ? -0.321 2.557 11.256 1.00 92.31 71 PHE A O 1
ATOM 562 N N . SER A 1 72 ? -0.001 0.326 11.169 1.00 89.50 72 SER A N 1
ATOM 563 C CA . SER A 1 72 ? -1.123 -0.028 12.054 1.00 89.50 72 SER A CA 1
ATOM 564 C C . SER A 1 72 ? -1.043 0.676 13.411 1.00 89.50 72 SER A C 1
ATOM 566 O O . SER A 1 72 ? -2.046 1.146 13.927 1.00 89.50 72 SER A O 1
ATOM 568 N N . ARG A 1 73 ? 0.171 0.816 13.954 1.00 86.50 73 ARG A N 1
ATOM 569 C CA . ARG A 1 73 ? 0.416 1.429 15.263 1.00 86.50 73 ARG A CA 1
ATOM 570 C C . ARG A 1 73 ? 0.370 2.953 15.237 1.00 86.50 73 ARG A C 1
ATOM 572 O O . ARG A 1 73 ? -0.201 3.586 16.118 1.00 86.50 73 ARG A O 1
ATOM 579 N N . LYS A 1 74 ? 1.052 3.571 14.271 1.00 87.69 74 LYS A N 1
ATOM 580 C CA . LYS A 1 74 ? 1.288 5.023 14.279 1.00 87.69 74 LYS A CA 1
ATOM 581 C C . LYS A 1 74 ? 0.166 5.830 13.638 1.00 87.69 74 LYS A C 1
ATOM 583 O O . LYS A 1 74 ? 0.102 7.033 13.878 1.00 87.69 74 LYS A O 1
ATOM 588 N N . ARG A 1 75 ? -0.684 5.215 12.811 1.00 86.69 75 ARG A N 1
ATOM 589 C CA . ARG A 1 75 ? -1.745 5.919 12.085 1.00 86.69 75 ARG A CA 1
ATOM 590 C C . ARG A 1 75 ? -3.103 5.713 12.776 1.00 86.69 75 ARG A C 1
ATOM 592 O O . ARG A 1 75 ? -3.626 4.604 12.767 1.00 86.69 75 ARG A O 1
ATOM 599 N N . PRO A 1 76 ? -3.741 6.772 13.306 1.00 84.50 76 PRO A N 1
ATOM 600 C CA . PRO A 1 76 ? -5.099 6.665 13.843 1.00 84.50 76 PRO A CA 1
ATOM 601 C C . PRO A 1 76 ? -6.100 6.170 12.785 1.00 84.50 76 PRO A C 1
ATOM 603 O O . PRO A 1 76 ? -6.110 6.678 11.670 1.00 84.50 76 PRO A O 1
ATOM 606 N N . GLY A 1 77 ? -6.961 5.205 13.099 1.00 86.31 77 GLY A N 1
ATOM 607 C CA . GLY A 1 77 ? -7.906 4.661 12.109 1.00 86.31 77 GLY A CA 1
ATOM 608 C C . GLY A 1 77 ? -7.246 3.805 11.018 1.00 86.31 77 GLY A C 1
ATOM 609 O O . GLY A 1 77 ? -7.842 3.583 9.965 1.00 86.31 77 GLY A O 1
ATOM 610 N N . ALA A 1 78 ? -6.021 3.314 11.248 1.00 89.88 78 ALA A N 1
ATOM 611 C CA . ALA A 1 78 ? -5.369 2.382 10.336 1.00 89.88 78 ALA A CA 1
ATOM 612 C C . ALA A 1 78 ? -6.188 1.102 10.122 1.00 89.88 78 ALA A C 1
ATOM 614 O O . ALA A 1 78 ? -6.227 0.627 8.991 1.00 89.88 78 ALA A O 1
ATOM 615 N N . SER A 1 79 ? -6.874 0.577 11.148 1.00 88.88 79 SER A N 1
ATOM 616 C CA . SER A 1 79 ? -7.727 -0.621 11.044 1.00 88.88 79 SER A CA 1
ATOM 617 C C . SER A 1 79 ? -8.710 -0.531 9.890 1.00 88.88 79 SER A C 1
ATOM 619 O O . SER A 1 79 ? -8.770 -1.431 9.059 1.00 88.88 79 SER A O 1
ATOM 621 N N . GLU A 1 80 ? -9.461 0.568 9.826 1.00 90.75 80 GLU A N 1
ATOM 622 C CA . GLU A 1 80 ? -10.478 0.778 8.800 1.00 90.75 80 GLU A CA 1
ATOM 623 C C . GLU A 1 80 ? -9.843 0.817 7.406 1.00 90.75 80 GLU A C 1
ATOM 625 O O . GLU A 1 80 ? -10.327 0.167 6.480 1.00 90.75 80 GLU A O 1
ATOM 630 N N . ILE A 1 81 ? -8.712 1.514 7.264 1.00 93.94 81 ILE A N 1
ATOM 631 C CA . ILE A 1 81 ? -7.983 1.588 5.994 1.00 93.94 81 ILE A CA 1
ATOM 632 C C . ILE A 1 81 ? -7.464 0.204 5.587 1.00 93.94 81 ILE A C 1
ATOM 634 O O . ILE A 1 81 ? -7.597 -0.168 4.424 1.00 93.94 81 ILE A O 1
ATOM 638 N N . ILE A 1 82 ? -6.892 -0.562 6.521 1.00 93.50 82 ILE A N 1
ATOM 639 C CA . ILE A 1 82 ? -6.334 -1.897 6.265 1.00 93.50 82 ILE A CA 1
ATOM 640 C C . ILE A 1 82 ? -7.443 -2.867 5.851 1.00 93.50 82 ILE A C 1
ATOM 642 O O . ILE A 1 82 ? -7.306 -3.536 4.829 1.00 93.50 82 ILE A O 1
ATOM 646 N N . VAL A 1 83 ? -8.547 -2.922 6.600 1.00 92.38 83 VAL A N 1
ATOM 647 C CA . VAL A 1 83 ? -9.683 -3.812 6.305 1.00 92.38 83 VAL A CA 1
ATOM 648 C C . VAL A 1 83 ? -10.282 -3.478 4.940 1.00 92.38 83 VAL A C 1
ATOM 650 O O . VAL A 1 83 ? -10.457 -4.370 4.108 1.00 92.38 83 VAL A O 1
ATOM 653 N N . ASN A 1 84 ? -10.495 -2.192 4.656 1.00 93.88 84 ASN A N 1
ATOM 654 C CA . ASN A 1 84 ? -11.025 -1.747 3.367 1.00 93.88 84 ASN A CA 1
ATOM 655 C C . ASN A 1 84 ? -10.022 -1.906 2.209 1.00 93.88 84 ASN A C 1
ATOM 657 O O . ASN A 1 84 ? -10.416 -1.808 1.048 1.00 93.88 84 ASN A O 1
ATOM 661 N N . ALA A 1 85 ? -8.736 -2.148 2.491 1.00 93.75 85 ALA A N 1
ATOM 662 C CA . ALA A 1 85 ? -7.708 -2.386 1.479 1.00 93.75 85 ALA A CA 1
ATOM 663 C C . ALA A 1 85 ? -7.598 -3.863 1.064 1.00 93.75 85 ALA A C 1
ATOM 665 O O . ALA A 1 85 ? -7.000 -4.151 0.029 1.00 93.75 85 ALA A O 1
ATOM 666 N N . VAL A 1 86 ? -8.185 -4.799 1.822 1.00 90.88 86 VAL A N 1
ATOM 667 C CA . VAL A 1 86 ? -8.080 -6.244 1.547 1.00 90.88 86 VAL A CA 1
ATOM 668 C C . VAL A 1 86 ? -8.675 -6.599 0.187 1.00 90.88 86 VAL A C 1
ATOM 670 O O . VAL A 1 86 ? -7.986 -7.150 -0.666 1.00 90.88 86 VAL A O 1
ATOM 673 N N . VAL A 1 87 ? -9.948 -6.258 -0.029 1.00 89.62 87 VAL A N 1
ATOM 674 C CA . VAL A 1 87 ? -10.655 -6.561 -1.280 1.00 89.62 87 VAL A CA 1
ATOM 675 C C . VAL A 1 87 ? -9.974 -5.923 -2.495 1.00 89.62 87 VAL A C 1
ATOM 677 O O . VAL A 1 87 ? -9.704 -6.658 -3.438 1.00 89.62 87 VAL A O 1
ATOM 680 N N . PRO A 1 88 ? -9.636 -4.616 -2.515 1.00 89.62 88 PRO A N 1
ATOM 681 C CA . PRO A 1 88 ? -8.962 -4.031 -3.672 1.00 89.62 88 PRO A CA 1
ATOM 682 C C . PRO A 1 88 ? -7.548 -4.584 -3.894 1.00 89.62 88 PRO A C 1
ATOM 684 O O . PRO A 1 88 ? -7.119 -4.645 -5.039 1.00 89.62 88 PRO A O 1
ATOM 687 N N . ALA A 1 89 ? -6.831 -5.023 -2.853 1.00 88.69 89 ALA A N 1
ATOM 688 C CA . ALA A 1 89 ? -5.538 -5.684 -3.035 1.00 88.69 89 ALA A CA 1
ATOM 689 C C . ALA A 1 89 ? -5.692 -7.052 -3.713 1.00 88.69 89 ALA A C 1
ATOM 691 O O . ALA A 1 89 ? -4.975 -7.345 -4.663 1.00 88.69 89 ALA A O 1
ATOM 692 N N . LEU A 1 90 ? -6.644 -7.872 -3.257 1.00 87.44 90 LEU A N 1
ATOM 693 C CA . LEU A 1 90 ? -6.900 -9.192 -3.842 1.00 87.44 90 LEU A CA 1
ATOM 694 C C . LEU A 1 90 ? -7.493 -9.094 -5.247 1.00 87.44 90 LEU A C 1
ATOM 696 O O . LEU A 1 90 ? -7.088 -9.835 -6.131 1.00 87.44 90 LEU A O 1
ATOM 700 N N . LYS A 1 91 ? -8.412 -8.152 -5.460 1.00 87.06 91 LYS A N 1
ATOM 701 C CA . LYS A 1 91 ? -8.984 -7.880 -6.776 1.00 87.06 91 LYS A CA 1
ATOM 702 C C . LYS A 1 91 ? -7.921 -7.373 -7.751 1.00 87.06 91 LYS A C 1
ATOM 704 O O . LYS A 1 91 ? -7.909 -7.799 -8.895 1.00 87.06 91 LYS A O 1
ATOM 709 N N . GLY A 1 92 ? -6.998 -6.535 -7.273 1.00 82.19 92 GLY A N 1
ATOM 710 C CA . GLY A 1 92 ? -5.838 -6.129 -8.054 1.00 82.19 92 GLY A CA 1
ATOM 711 C C . GLY A 1 92 ? -5.051 -7.332 -8.566 1.00 82.19 92 GLY A C 1
ATOM 712 O O . GLY A 1 92 ? -4.693 -7.327 -9.726 1.00 82.19 92 GLY A O 1
ATOM 713 N N . LEU A 1 93 ? -4.846 -8.372 -7.747 1.00 82.81 93 LEU A N 1
ATOM 714 C CA . LEU A 1 93 ? -4.160 -9.604 -8.172 1.00 82.81 93 LEU A CA 1
ATOM 715 C C . LEU A 1 93 ? -4.912 -10.397 -9.248 1.00 82.81 93 LEU A C 1
ATOM 717 O O . LEU A 1 93 ? -4.276 -11.032 -10.078 1.00 82.81 93 LEU A O 1
ATOM 721 N N . ASP A 1 94 ? -6.243 -10.384 -9.203 1.00 80.75 94 ASP A N 1
ATOM 722 C CA . ASP A 1 94 ? -7.111 -11.141 -10.116 1.00 80.75 94 ASP A CA 1
ATOM 723 C C . ASP A 1 94 ? -7.277 -10.451 -11.480 1.00 80.75 94 ASP A C 1
ATOM 725 O O . ASP A 1 94 ? -7.375 -11.106 -12.511 1.00 80.75 94 ASP A O 1
ATOM 729 N N . GLU A 1 95 ? -7.275 -9.115 -11.499 1.00 77.06 95 GLU A N 1
ATOM 730 C CA . GLU A 1 95 ? -7.425 -8.317 -12.724 1.00 77.06 95 GLU A CA 1
ATOM 731 C C . GLU A 1 95 ? -6.126 -8.199 -13.549 1.00 77.06 95 GLU A C 1
ATOM 733 O O . GLU A 1 95 ? -6.149 -7.596 -14.621 1.00 77.06 95 GLU A O 1
ATOM 738 N N . MET A 1 96 ? -5.007 -8.762 -13.079 1.00 71.19 96 MET A N 1
ATOM 739 C CA . MET A 1 96 ? -3.698 -8.632 -13.728 1.00 71.19 96 MET A CA 1
ATOM 740 C C . MET A 1 96 ? -3.561 -9.521 -14.967 1.00 71.19 96 MET A C 1
ATOM 742 O O . MET A 1 96 ? -3.773 -10.732 -14.919 1.00 71.19 96 MET A O 1
ATOM 746 N N . SER A 1 97 ? -3.128 -8.915 -16.073 1.00 61.34 97 SER A N 1
ATOM 747 C CA . SER A 1 97 ? -2.701 -9.626 -17.285 1.00 61.34 97 SER A CA 1
ATOM 748 C C . SER A 1 97 ? -1.212 -10.023 -17.239 1.00 61.34 97 SER A C 1
ATOM 750 O O . SER A 1 97 ? -0.442 -9.458 -16.462 1.00 61.34 97 SER A O 1
ATOM 752 N N . GLU A 1 98 ? -0.784 -10.997 -18.062 1.00 60.34 98 GLU A N 1
ATOM 753 C CA . GLU A 1 98 ? 0.594 -11.543 -18.023 1.00 60.34 98 GLU A CA 1
ATOM 754 C C . GLU A 1 98 ? 1.700 -10.508 -18.297 1.00 60.34 98 GLU A C 1
ATOM 756 O O . GLU A 1 98 ? 2.833 -10.658 -17.843 1.00 60.34 98 GLU A O 1
ATOM 761 N N . ASP A 1 99 ? 1.358 -9.419 -18.985 1.00 59.38 99 ASP A N 1
ATOM 762 C CA . ASP A 1 99 ? 2.285 -8.344 -19.347 1.00 59.38 99 ASP A CA 1
ATOM 763 C C . ASP A 1 99 ? 2.455 -7.281 -18.241 1.00 59.38 99 ASP A C 1
ATOM 765 O O . ASP A 1 99 ? 3.218 -6.320 -18.392 1.00 59.38 99 ASP A O 1
ATOM 769 N N . GLU A 1 100 ? 1.746 -7.412 -17.116 1.00 66.12 100 GLU A N 1
ATOM 770 C CA . GLU A 1 100 ? 1.746 -6.412 -16.052 1.00 66.12 100 GLU A CA 1
ATOM 771 C C . GLU A 1 100 ? 2.848 -6.624 -15.005 1.00 66.12 100 GLU A C 1
ATOM 773 O O . GLU A 1 100 ? 3.257 -7.732 -14.665 1.00 66.12 100 GLU A O 1
ATOM 778 N N . MET A 1 101 ? 3.281 -5.513 -14.398 1.00 65.31 101 MET A N 1
ATOM 779 C CA . MET A 1 101 ? 4.338 -5.409 -13.375 1.00 65.31 101 MET A CA 1
ATOM 780 C C . MET A 1 101 ? 4.187 -6.346 -12.155 1.00 65.31 101 MET A C 1
ATOM 782 O O . MET A 1 101 ? 5.098 -6.470 -11.331 1.00 65.31 101 MET A O 1
ATOM 786 N N . TYR A 1 102 ? 3.043 -6.994 -12.006 1.00 68.44 102 TYR A N 1
ATOM 787 C CA . TYR A 1 102 ? 2.621 -7.722 -10.820 1.00 68.44 102 TYR A CA 1
ATOM 788 C C . TYR A 1 102 ? 2.391 -9.225 -11.070 1.00 68.44 102 TYR A C 1
ATOM 790 O O . TYR A 1 102 ? 1.973 -9.922 -10.149 1.00 68.44 102 TYR A O 1
ATOM 798 N N . PHE A 1 103 ? 2.697 -9.721 -12.276 1.00 64.94 103 PHE A N 1
ATOM 799 C CA . PHE A 1 103 ? 2.317 -11.052 -12.772 1.00 64.94 103 PHE A CA 1
ATOM 800 C C . PHE A 1 103 ? 2.805 -12.266 -11.943 1.00 64.94 103 PHE A C 1
ATOM 802 O O . PHE A 1 103 ? 2.257 -13.352 -12.074 1.00 64.94 103 PHE A O 1
ATOM 809 N N . ASP A 1 104 ? 3.761 -12.105 -11.024 1.00 78.06 104 ASP A N 1
ATOM 810 C CA . ASP A 1 104 ? 4.291 -13.210 -10.199 1.00 78.06 104 ASP A CA 1
ATOM 811 C C . ASP A 1 104 ? 4.142 -12.963 -8.684 1.00 78.06 104 ASP A C 1
ATOM 813 O O . ASP A 1 104 ? 5.001 -13.295 -7.863 1.00 78.06 104 ASP A O 1
ATOM 817 N N . ILE A 1 105 ? 3.057 -12.296 -8.277 1.00 86.50 105 ILE A N 1
ATOM 818 C CA . ILE A 1 105 ? 2.782 -12.070 -6.854 1.00 86.50 105 ILE A CA 1
ATOM 819 C C . ILE A 1 105 ? 1.991 -13.241 -6.268 1.00 86.50 105 ILE A C 1
ATOM 821 O O . ILE A 1 105 ? 0.844 -13.487 -6.625 1.00 86.50 105 ILE A O 1
ATOM 825 N N . ASN A 1 106 ? 2.562 -13.905 -5.258 1.00 87.56 106 ASN A N 1
ATOM 826 C CA . ASN A 1 106 ? 1.849 -14.924 -4.488 1.00 87.56 106 ASN A CA 1
ATOM 827 C C . ASN A 1 106 ? 0.736 -14.291 -3.613 1.00 87.56 106 ASN A C 1
ATOM 829 O O . ASN A 1 106 ? 1.056 -13.609 -2.625 1.00 87.56 106 ASN A O 1
ATOM 833 N N . PRO A 1 107 ? -0.558 -14.577 -3.871 1.00 87.56 107 PRO A N 1
ATOM 834 C CA . PRO A 1 107 ? -1.674 -14.007 -3.110 1.00 87.56 107 PRO A CA 1
ATOM 835 C C . PRO A 1 107 ? -1.643 -14.396 -1.626 1.00 87.56 107 PRO A C 1
ATOM 837 O O . PRO A 1 107 ? -2.043 -13.614 -0.761 1.00 87.56 107 PRO A O 1
ATOM 840 N N . GLY A 1 108 ? -1.103 -15.573 -1.293 1.00 88.94 108 GLY A N 1
ATOM 841 C CA . GLY A 1 108 ? -0.952 -16.023 0.090 1.00 88.94 108 GLY A CA 1
ATOM 842 C C . GLY A 1 108 ? 0.018 -15.158 0.898 1.00 88.94 108 GLY A C 1
ATOM 843 O O . GLY A 1 108 ? -0.194 -14.944 2.092 1.00 88.94 108 GLY A O 1
ATOM 844 N N . SER A 1 109 ? 1.061 -14.617 0.265 1.00 91.06 109 SER A N 1
ATOM 845 C CA . SER A 1 109 ? 2.005 -13.701 0.919 1.00 91.06 109 SER A CA 1
ATOM 846 C C . SER A 1 109 ? 1.370 -12.335 1.184 1.00 91.06 109 SER A C 1
ATOM 848 O O . SER A 1 109 ? 1.525 -11.788 2.279 1.00 91.06 109 SER A O 1
ATOM 850 N N . VAL A 1 110 ? 0.583 -11.831 0.229 1.00 91.75 110 VAL A N 1
ATOM 851 C CA . VAL A 1 110 ? -0.196 -10.591 0.376 1.00 91.75 110 VAL A CA 1
ATOM 852 C C . VAL A 1 110 ? -1.207 -10.722 1.515 1.00 91.75 110 VAL A C 1
ATOM 854 O O . VAL A 1 110 ? -1.246 -9.880 2.416 1.00 91.75 110 VAL A O 1
ATOM 857 N N . ALA A 1 111 ? -1.966 -11.821 1.538 1.00 90.62 111 ALA A N 1
ATOM 858 C CA . ALA A 1 111 ? -2.926 -12.108 2.598 1.00 90.62 111 ALA A CA 1
ATOM 859 C C . ALA A 1 111 ? -2.253 -12.205 3.978 1.00 90.62 111 ALA A C 1
ATOM 861 O O . ALA A 1 111 ? -2.753 -11.634 4.948 1.00 90.62 111 ALA A O 1
ATOM 862 N N . LYS A 1 112 ? -1.089 -12.864 4.079 1.00 91.94 112 LYS A N 1
ATOM 863 C CA . LYS A 1 112 ? -0.315 -12.935 5.333 1.00 91.94 112 LYS A CA 1
ATOM 864 C C . LYS A 1 112 ? 0.078 -11.549 5.846 1.00 91.94 112 LYS A C 1
ATOM 866 O O . LYS A 1 112 ? -0.074 -11.296 7.042 1.00 91.94 112 LYS A O 1
ATOM 871 N N . LEU A 1 113 ? 0.543 -10.654 4.968 1.00 92.69 113 LEU A N 1
ATOM 872 C CA . LEU A 1 113 ? 0.881 -9.282 5.357 1.00 92.69 113 LEU A CA 1
ATOM 873 C C . LEU A 1 113 ? -0.362 -8.530 5.847 1.00 92.69 113 LEU A C 1
ATOM 875 O O . LEU A 1 113 ? -0.335 -7.974 6.941 1.00 92.69 113 LEU A O 1
ATOM 879 N N . LEU A 1 114 ? -1.468 -8.571 5.103 1.00 90.69 114 LEU A N 1
ATOM 880 C CA . LEU A 1 114 ? -2.726 -7.930 5.504 1.00 90.69 114 LEU A CA 1
ATOM 881 C C . LEU A 1 114 ? -3.203 -8.423 6.878 1.00 90.69 114 LEU A C 1
ATOM 883 O O . LEU A 1 114 ? -3.516 -7.618 7.753 1.00 90.69 114 LEU A O 1
ATOM 887 N N . VAL A 1 115 ? -3.169 -9.737 7.112 1.00 90.88 115 VAL A N 1
ATOM 888 C CA . VAL A 1 115 ? -3.512 -10.327 8.414 1.00 90.88 115 VAL A CA 1
ATOM 889 C C . VAL A 1 115 ? -2.555 -9.858 9.513 1.00 90.88 115 VAL A C 1
ATOM 891 O O . VAL A 1 115 ? -3.011 -9.564 10.619 1.00 90.88 115 VAL A O 1
ATOM 894 N N . SER A 1 116 ? -1.248 -9.756 9.245 1.00 91.44 116 SER A N 1
ATOM 895 C CA . SER A 1 116 ? -0.304 -9.222 10.238 1.00 91.44 116 SER A CA 1
ATOM 896 C C . SER A 1 116 ? -0.606 -7.767 10.597 1.00 91.44 116 SER A C 1
ATOM 898 O O . SER A 1 116 ? -0.609 -7.431 11.779 1.00 91.44 116 SER A O 1
ATOM 900 N N . LEU A 1 117 ? -0.956 -6.931 9.615 1.00 89.31 117 LEU A N 1
ATOM 901 C CA . LEU A 1 117 ? -1.295 -5.525 9.835 1.00 89.31 117 LEU A CA 1
ATOM 902 C C . LEU A 1 117 ? -2.551 -5.379 10.704 1.00 89.31 117 LEU A C 1
ATOM 904 O O . LEU A 1 117 ? -2.566 -4.566 11.625 1.00 89.31 117 LEU A O 1
ATOM 908 N N . ILE A 1 118 ? -3.570 -6.210 10.461 1.00 87.94 118 ILE A N 1
ATOM 909 C CA . ILE A 1 118 ? -4.796 -6.246 11.274 1.00 87.94 118 ILE A CA 1
ATOM 910 C C . ILE A 1 118 ? -4.487 -6.703 12.705 1.00 87.94 118 ILE A C 1
ATOM 912 O O . ILE A 1 118 ? -4.944 -6.090 13.666 1.00 87.94 118 ILE A O 1
ATOM 916 N N . ARG A 1 119 ? -3.685 -7.763 12.876 1.00 83.31 119 ARG A N 1
ATOM 917 C CA . ARG A 1 119 ? -3.318 -8.260 14.215 1.00 83.31 119 ARG A CA 1
ATOM 918 C C . ARG A 1 119 ? -2.549 -7.227 15.027 1.00 83.31 119 ARG A C 1
ATOM 920 O O . ARG A 1 119 ? -2.819 -7.090 16.215 1.00 83.31 119 ARG A O 1
ATOM 927 N N . HIS A 1 120 ? -1.620 -6.510 14.398 1.00 77.25 120 HIS A N 1
ATOM 928 C CA . HIS A 1 120 ? -0.871 -5.449 15.067 1.00 77.25 120 HIS A CA 1
ATOM 929 C C . HIS A 1 120 ? -1.763 -4.286 15.520 1.00 77.25 120 HIS A C 1
ATOM 931 O O . HIS A 1 120 ? -1.422 -3.638 16.501 1.00 77.25 120 HIS A O 1
ATOM 937 N N . ASP A 1 121 ? -2.897 -4.037 14.860 1.00 67.00 121 ASP A N 1
ATOM 938 C CA . ASP A 1 121 ? -3.869 -3.032 15.313 1.00 67.00 121 ASP A CA 1
ATOM 939 C C . ASP A 1 121 ? -4.666 -3.495 16.550 1.00 67.00 121 ASP A C 1
ATOM 941 O O . ASP A 1 121 ? -4.925 -2.700 17.450 1.00 67.00 121 ASP A O 1
ATOM 945 N N . ILE A 1 122 ? -5.012 -4.789 16.624 1.00 66.06 122 ILE A N 1
ATOM 946 C CA . ILE A 1 122 ? -5.813 -5.373 17.721 1.00 66.06 122 ILE A CA 1
ATOM 947 C C . ILE A 1 122 ? -4.969 -5.643 18.977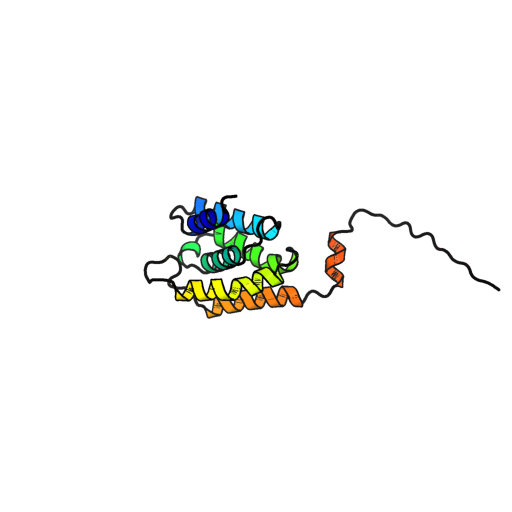 1.00 66.06 122 ILE A C 1
ATOM 949 O O . ILE A 1 122 ? -5.470 -5.540 20.095 1.00 66.06 122 ILE A O 1
ATOM 953 N N . ALA A 1 123 ? -3.697 -6.018 18.811 1.00 59.84 123 ALA A N 1
ATOM 954 C CA . ALA A 1 123 ? -2.828 -6.421 19.918 1.00 59.84 123 ALA A CA 1
ATOM 955 C C . ALA A 1 123 ? -2.446 -5.265 20.864 1.00 59.84 123 ALA A C 1
ATOM 957 O O . ALA A 1 123 ? -2.005 -5.516 21.986 1.00 59.84 123 ALA A O 1
ATOM 958 N N . GLU A 1 124 ? -2.625 -4.008 20.456 1.00 54.59 124 GLU A N 1
ATOM 959 C CA . GLU A 1 124 ? -2.339 -2.854 21.306 1.00 54.59 124 GLU A CA 1
ATOM 960 C C . GLU A 1 124 ? -3.568 -2.449 22.128 1.00 54.59 124 GLU A C 1
ATOM 962 O O . GLU A 1 124 ? -4.442 -1.694 21.702 1.00 54.59 124 GLU A O 1
ATOM 967 N N . THR A 1 125 ? -3.614 -2.953 23.362 1.00 46.19 125 THR A N 1
ATOM 968 C CA . THR A 1 125 ? -4.551 -2.511 24.402 1.00 46.19 125 THR A CA 1
ATOM 969 C C . THR A 1 125 ? -4.415 -1.002 24.702 1.00 46.19 125 THR A C 1
ATOM 971 O O . THR A 1 125 ? -3.331 -0.443 24.517 1.00 46.19 125 THR A O 1
ATOM 974 N N . PRO A 1 126 ? -5.462 -0.333 25.236 1.00 49.88 126 PRO A N 1
ATOM 975 C CA . PRO A 1 126 ? -5.538 1.129 25.420 1.00 49.88 126 PRO A CA 1
ATOM 976 C C . PRO A 1 126 ? -4.392 1.816 26.187 1.00 49.88 126 PRO A C 1
ATOM 978 O O . PRO A 1 126 ? -4.287 3.039 26.153 1.00 49.88 126 PRO A O 1
ATOM 981 N N . THR A 1 127 ? -3.529 1.072 26.879 1.00 47.84 127 THR A N 1
ATOM 982 C CA . THR A 1 127 ? -2.502 1.605 27.786 1.00 47.84 127 THR A CA 1
ATOM 983 C C . THR A 1 127 ? -1.342 2.329 27.078 1.00 47.84 127 THR A C 1
ATOM 985 O O . THR A 1 127 ? -0.689 3.169 27.694 1.00 47.84 127 THR A O 1
ATOM 988 N N . GLU A 1 128 ? -1.090 2.074 25.790 1.00 49.31 128 GLU A N 1
ATOM 989 C CA . GLU A 1 128 ? 0.025 2.695 25.041 1.00 49.31 128 GLU A CA 1
ATOM 990 C C . GLU A 1 128 ? -0.397 3.914 24.199 1.00 49.31 128 GLU A C 1
ATOM 992 O O . GLU A 1 128 ? 0.413 4.813 23.968 1.00 49.31 128 GLU A O 1
ATOM 997 N N . ARG A 1 129 ? -1.676 4.012 23.795 1.00 47.59 129 ARG A N 1
ATOM 998 C CA . ARG 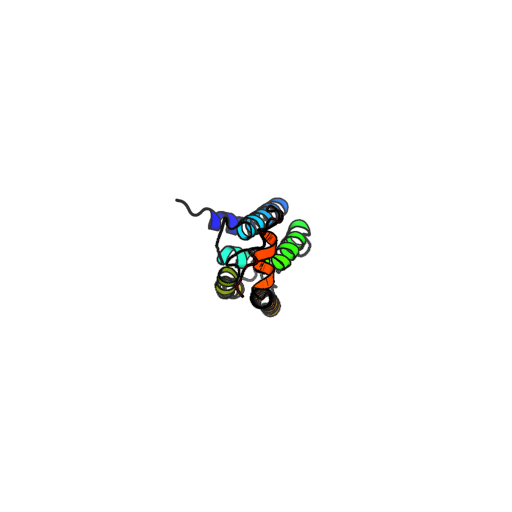A 1 129 ? -2.165 5.087 22.904 1.00 47.59 129 ARG A CA 1
ATOM 999 C C . ARG A 1 129 ? -2.112 6.486 23.536 1.00 47.59 129 ARG A C 1
ATOM 1001 O O . ARG A 1 129 ? -2.075 7.475 22.811 1.00 47.59 129 ARG A O 1
ATOM 1008 N N . PHE A 1 130 ? -2.057 6.578 24.867 1.00 44.53 130 PHE A N 1
ATOM 1009 C CA . PHE A 1 130 ? -1.986 7.851 25.595 1.00 44.53 130 PHE A CA 1
ATOM 1010 C C . PHE A 1 130 ? -0.559 8.324 25.913 1.00 44.53 130 PHE A C 1
ATOM 1012 O O . PHE A 1 130 ? -0.377 9.486 26.268 1.00 44.53 130 PHE A O 1
ATOM 1019 N N . ARG A 1 131 ? 0.477 7.481 25.771 1.00 42.88 131 ARG A N 1
ATOM 1020 C CA . ARG A 1 131 ? 1.841 7.865 26.189 1.00 42.88 131 ARG A CA 1
ATOM 1021 C C . ARG A 1 131 ? 2.559 8.785 25.205 1.00 42.88 131 ARG A C 1
ATOM 1023 O O . ARG A 1 131 ? 3.415 9.555 25.621 1.00 42.88 131 ARG A O 1
ATOM 1030 N N . THR A 1 132 ? 2.212 8.771 23.919 1.00 43.31 132 THR A N 1
ATOM 1031 C CA . THR A 1 132 ? 2.937 9.574 22.916 1.00 43.31 132 THR A CA 1
ATOM 1032 C C . THR A 1 132 ? 2.424 11.007 22.765 1.00 43.31 132 THR A C 1
ATOM 1034 O O . THR A 1 132 ? 3.024 11.773 22.018 1.00 43.31 132 THR A O 1
ATOM 1037 N N . CYS A 1 133 ? 1.342 11.389 23.456 1.00 44.62 133 CYS A N 1
ATOM 1038 C CA . CYS A 1 133 ? 0.829 12.766 23.446 1.00 44.62 133 CYS A CA 1
ATOM 1039 C C . CYS A 1 133 ? 1.201 13.568 24.711 1.00 44.62 133 CYS A C 1
ATOM 1041 O O . CYS A 1 133 ? 0.995 14.779 24.747 1.00 44.62 133 CYS A O 1
ATOM 1043 N N . SER A 1 134 ? 1.786 12.928 25.728 1.00 38.75 134 SER A N 1
ATOM 1044 C CA . SER A 1 134 ? 2.094 13.549 27.022 1.00 38.75 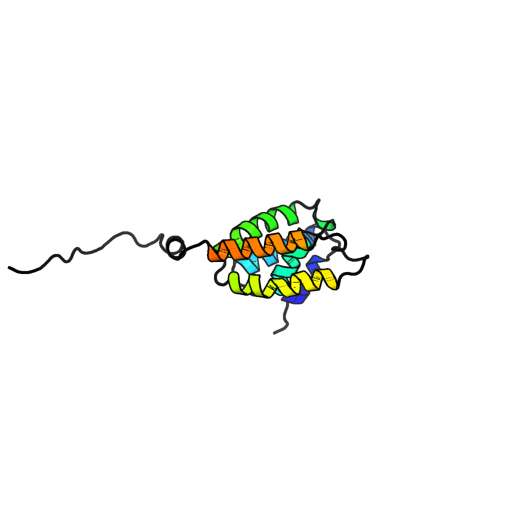134 SER A CA 1
ATOM 1045 C C . SER A 1 134 ? 3.590 13.520 27.326 1.00 38.75 134 SER A C 1
ATOM 1047 O O . SER A 1 134 ? 4.031 12.913 28.292 1.00 38.75 134 SER A O 1
ATOM 1049 N N . THR A 1 135 ? 4.392 14.222 26.531 1.00 43.09 135 THR A N 1
ATOM 1050 C CA . THR A 1 135 ? 5.705 14.702 26.992 1.00 43.09 135 THR A CA 1
ATOM 1051 C C . THR A 1 135 ? 5.724 16.223 26.945 1.00 43.09 135 THR A C 1
ATOM 1053 O O . THR A 1 135 ? 6.508 16.784 26.194 1.00 43.09 135 THR A O 1
ATOM 1056 N N . HIS A 1 136 ? 4.814 16.892 27.672 1.00 46.72 136 HIS A N 1
ATOM 1057 C CA . HIS A 1 136 ? 4.945 18.323 28.005 1.00 46.72 136 HIS A CA 1
ATOM 1058 C C . HIS A 1 136 ? 3.983 18.843 29.095 1.00 46.72 136 HIS A C 1
ATOM 1060 O O . HIS A 1 136 ? 3.563 19.992 29.037 1.00 46.72 136 HIS A O 1
ATOM 1066 N N . VAL A 1 137 ? 3.669 18.067 30.138 1.00 43.03 137 VAL A N 1
ATOM 1067 C CA . VAL A 1 137 ? 3.168 18.660 31.395 1.00 43.03 137 VAL A CA 1
ATOM 1068 C C . VAL A 1 137 ? 3.861 17.943 32.545 1.00 43.03 137 VAL A C 1
ATOM 1070 O O . VAL A 1 137 ? 3.628 16.761 32.773 1.00 43.03 137 VAL A O 1
ATOM 1073 N N . LYS A 1 138 ? 4.804 18.651 33.173 1.00 42.38 138 LYS A N 1
ATOM 1074 C CA . LYS A 1 138 ? 5.427 18.239 34.428 1.00 42.38 138 LYS A CA 1
ATOM 1075 C C . LYS A 1 138 ? 4.367 18.209 35.522 1.00 42.38 138 LYS A C 1
ATOM 1077 O O . LYS A 1 138 ? 3.416 18.985 35.489 1.00 42.38 138 LYS A O 1
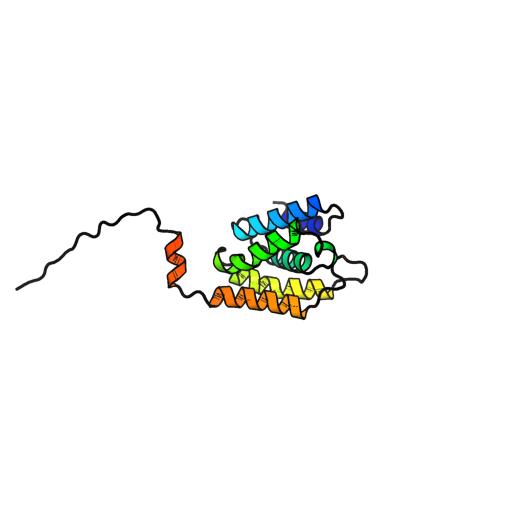ATOM 1082 N N . ASP A 1 139 ? 4.595 17.289 36.441 1.00 45.84 139 ASP A N 1
ATOM 1083 C CA . ASP A 1 139 ? 3.908 17.080 37.704 1.00 45.84 139 ASP A CA 1
ATOM 1084 C C . ASP A 1 139 ? 3.499 18.386 38.392 1.00 45.84 139 ASP A C 1
ATOM 1086 O O . ASP A 1 139 ? 4.341 19.251 38.587 1.00 45.84 139 ASP A O 1
ATOM 1090 N N . ASP A 1 140 ? 2.227 18.478 38.784 1.00 38.22 140 ASP A N 1
ATOM 1091 C CA . ASP A 1 140 ? 1.761 19.219 39.960 1.00 38.22 140 ASP A CA 1
ATOM 1092 C C . ASP A 1 140 ? 0.357 18.697 40.311 1.00 38.22 140 ASP A C 1
ATOM 1094 O O . ASP A 1 140 ? -0.670 19.194 39.848 1.00 38.22 140 ASP A O 1
ATOM 1098 N N . VAL A 1 141 ? 0.308 17.624 41.105 1.00 45.72 141 VAL A N 1
ATOM 1099 C CA . VAL A 1 141 ? -0.913 17.190 41.799 1.00 45.72 141 VAL A CA 1
ATOM 1100 C C . VAL A 1 141 ? -0.913 17.872 43.171 1.00 45.72 141 VAL A C 1
ATOM 1102 O O . VAL A 1 141 ? -0.041 17.554 43.983 1.00 45.72 141 VAL A O 1
ATOM 1105 N N . PRO A 1 142 ? -1.864 18.769 43.493 1.00 43.53 142 PRO A N 1
ATOM 1106 C CA . PRO A 1 142 ? -2.056 19.205 44.866 1.00 43.53 142 PRO A CA 1
ATOM 1107 C C . PRO A 1 142 ? -2.737 18.065 45.629 1.00 43.53 142 PRO A C 1
ATOM 1109 O O . PRO A 1 142 ? -3.854 17.661 45.304 1.00 43.53 142 PRO A O 1
ATOM 1112 N N . ILE A 1 143 ? -2.048 17.529 46.634 1.00 44.91 143 ILE A N 1
ATOM 1113 C CA . ILE A 1 143 ? -2.590 16.534 47.561 1.00 44.91 143 ILE A CA 1
ATOM 1114 C C . ILE A 1 143 ? -3.680 17.224 48.392 1.00 44.91 143 ILE A C 1
ATOM 1116 O O . ILE A 1 143 ? -3.380 17.963 49.327 1.00 44.91 143 ILE A O 1
ATOM 1120 N N . LEU A 1 144 ? -4.945 16.992 48.043 1.00 42.84 144 LEU A N 1
ATOM 1121 C CA . LEU A 1 144 ? -6.083 17.281 48.910 1.00 42.84 144 LEU A CA 1
ATOM 1122 C C . LEU A 1 144 ? -6.227 16.110 49.890 1.00 42.84 144 LEU A C 1
ATOM 1124 O O . LEU A 1 144 ? -6.873 15.113 49.579 1.00 42.84 144 LEU A O 1
ATOM 1128 N N . ASN A 1 145 ? -5.588 16.225 51.053 1.00 42.59 145 ASN A N 1
ATOM 1129 C CA . ASN A 1 145 ? -5.884 15.386 52.208 1.00 42.59 145 ASN A CA 1
ATOM 1130 C C . ASN A 1 145 ? -6.694 16.215 53.201 1.00 42.59 145 ASN A C 1
ATOM 1132 O O . ASN A 1 145 ? -6.125 17.037 53.904 1.00 42.59 145 ASN A O 1
ATOM 1136 N N . ASP A 1 146 ? -7.991 15.943 53.258 1.00 43.91 146 ASP A N 1
ATOM 1137 C CA . ASP A 1 146 ? -8.777 15.940 54.492 1.00 43.91 146 ASP A CA 1
ATOM 1138 C C . ASP A 1 146 ? -9.771 14.776 54.357 1.00 43.91 146 ASP A C 1
ATOM 1140 O O . ASP A 1 146 ? -10.333 14.578 53.272 1.00 43.91 146 ASP A O 1
ATOM 1144 N N . PRO A 1 147 ? -9.971 13.962 55.410 1.00 46.94 147 PRO A N 1
ATOM 1145 C CA . PRO A 1 147 ? -11.144 14.234 56.240 1.00 46.94 147 PRO A CA 1
ATOM 1146 C C . PRO A 1 147 ? -11.019 13.877 57.739 1.00 46.94 147 PRO A C 1
ATOM 1148 O O . PRO A 1 147 ? -10.396 12.895 58.126 1.00 46.94 147 PRO A O 1
ATOM 1151 N N . ILE A 1 148 ? -11.720 14.682 58.546 1.00 42.28 148 ILE A N 1
ATOM 1152 C CA . ILE A 1 148 ? -12.663 14.320 59.629 1.00 42.28 148 ILE A CA 1
ATOM 1153 C C . ILE A 1 148 ? -12.304 13.098 60.502 1.00 42.28 148 ILE A C 1
ATOM 1155 O O . ILE A 1 148 ? -12.560 11.965 60.099 1.00 42.28 148 ILE A O 1
ATOM 1159 N N . VAL A 1 149 ? -11.840 13.348 61.737 1.00 42.16 149 VAL A N 1
ATOM 1160 C CA . VAL A 1 149 ? -12.556 13.212 63.038 1.00 42.16 149 VAL A CA 1
ATOM 1161 C C . VAL A 1 149 ? -11.811 14.049 64.077 1.00 42.16 149 VAL A C 1
ATOM 1163 O O . VAL A 1 149 ? -10.563 13.974 64.100 1.00 42.16 149 VAL A O 1
#